Protein AF-A0A1H0LEZ8-F1 (afdb_monomer_lite)

Secondary structure (DSSP, 8-state):
-GGGS-HHHHHHHHHHHHHHHHHHHHHHH------PPPTT---PPPP-HHHHHIIIIIHHHHHHHHHHHHHHHHHHHTT----TTPPP-----TT-----TTPPPP--STT---PPP----

Radius of gyration: 32.11 Å; chains: 1; bounding box: 62×46×87 Å

Foldseek 3Di:
DLVPDDPVVSVVVVVVVVVCVVVVVCVVPPDPPDDDDDPPDDDDDDDDVVVVCCVVPVVVVVVVVVVVCVPVVVCVVVVHDPDVPDPDPPPDPPCDDDPDPPDDDDCPDPPDPPDDDDDDD

Organism: NCBI:txid1005944

pLDDT: mean 77.03, std 14.18, range [42.94, 98.69]

Structure (mmCIF, N/CA/C/O backbone):
data_AF-A0A1H0LEZ8-F1
#
_entry.id   AF-A0A1H0LEZ8-F1
#
loop_
_atom_site.group_PDB
_atom_site.id
_atom_site.type_symbol
_atom_site.label_atom_id
_atom_site.label_alt_id
_atom_site.label_comp_id
_atom_site.label_asym_id
_atom_site.label_entity_id
_atom_site.label_seq_id
_atom_site.pdbx_PDB_ins_code
_atom_site.Cartn_x
_atom_site.Cartn_y
_atom_site.Cartn_z
_atom_site.occupancy
_atom_site.B_iso_or_equiv
_atom_site.auth_seq_id
_atom_site.auth_comp_id
_atom_site.auth_asym_id
_atom_site.auth_atom_id
_atom_site.pdbx_PDB_model_num
ATOM 1 N N . MET A 1 1 ? -6.485 28.081 -4.671 1.00 57.56 1 MET A N 1
ATOM 2 C CA . MET A 1 1 ? -7.371 26.960 -4.260 1.00 57.56 1 MET A CA 1
ATOM 3 C C . MET A 1 1 ? -6.781 26.054 -3.172 1.00 57.56 1 MET A C 1
ATOM 5 O O . MET A 1 1 ? -7.543 25.608 -2.330 1.00 57.56 1 MET A O 1
ATOM 9 N N . ILE A 1 2 ? -5.460 25.839 -3.086 1.00 57.12 2 ILE A N 1
ATOM 10 C CA . ILE A 1 2 ? -4.825 25.000 -2.033 1.00 57.12 2 ILE A CA 1
ATOM 11 C C . ILE A 1 2 ? -4.886 25.649 -0.630 1.00 57.12 2 ILE A C 1
ATOM 13 O O . ILE A 1 2 ? -4.770 24.982 0.398 1.00 57.12 2 ILE A O 1
ATOM 17 N N . SER A 1 3 ? -5.136 26.962 -0.567 1.00 59.81 3 SER A N 1
ATOM 18 C CA . SER A 1 3 ? -5.120 27.735 0.674 1.00 59.81 3 SER A CA 1
ATOM 19 C C . SER A 1 3 ? -6.240 27.394 1.672 1.00 59.81 3 SER A C 1
ATOM 21 O O . SER A 1 3 ? -6.128 27.754 2.841 1.00 59.81 3 SER A O 1
ATOM 23 N N . LYS A 1 4 ? -7.282 26.659 1.265 1.00 72.31 4 LYS A N 1
ATOM 24 C CA . LYS A 1 4 ? -8.390 26.260 2.153 1.00 72.31 4 LYS A CA 1
ATOM 25 C C . LYS A 1 4 ? -8.281 24.834 2.716 1.00 72.31 4 LYS A C 1
ATOM 27 O O . LYS A 1 4 ? -9.182 24.400 3.421 1.00 72.31 4 LYS A O 1
ATOM 32 N N 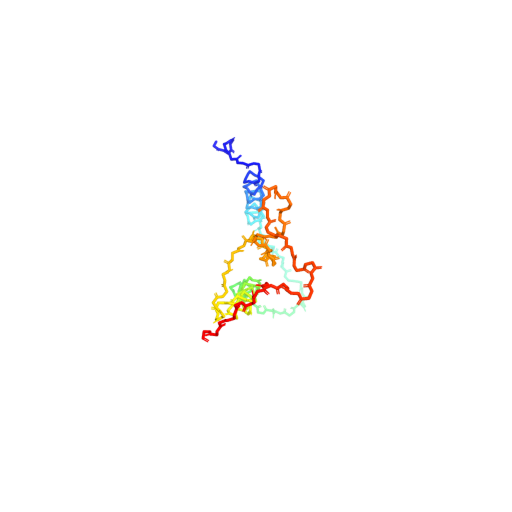. LEU A 1 5 ? -7.201 24.105 2.420 1.00 66.31 5 LEU A N 1
ATOM 33 C CA . LEU A 1 5 ? -7.011 22.723 2.879 1.00 66.31 5 LEU A CA 1
ATOM 34 C C . LEU A 1 5 ? -6.354 22.644 4.269 1.00 66.31 5 LEU A C 1
ATOM 36 O O . LEU A 1 5 ? -5.481 23.471 4.566 1.00 66.31 5 LEU A O 1
ATOM 40 N N . PRO A 1 6 ? -6.702 21.628 5.087 1.00 76.75 6 PRO A N 1
ATOM 41 C CA . PRO A 1 6 ? -6.035 21.372 6.357 1.00 76.75 6 PRO A CA 1
ATOM 42 C C . PRO A 1 6 ? -4.541 21.062 6.140 1.00 76.75 6 PRO A C 1
ATOM 44 O O . PRO A 1 6 ? -4.157 20.542 5.087 1.00 76.75 6 PRO A O 1
ATOM 47 N N . PRO A 1 7 ? -3.669 21.364 7.118 1.00 72.38 7 PRO A N 1
ATOM 48 C CA . PRO A 1 7 ? -2.215 21.313 6.948 1.00 72.38 7 PRO A CA 1
ATOM 49 C C . PRO A 1 7 ? -1.682 19.930 6.537 1.00 72.38 7 PRO A C 1
ATOM 51 O O . PRO A 1 7 ? -0.740 19.861 5.750 1.00 72.38 7 PRO A O 1
ATOM 54 N N . ALA A 1 8 ? -2.312 18.839 6.985 1.00 71.25 8 ALA A N 1
ATOM 55 C CA . ALA A 1 8 ? -1.979 17.481 6.546 1.00 71.25 8 ALA A CA 1
ATOM 56 C C . ALA A 1 8 ? -2.299 17.256 5.056 1.00 71.25 8 ALA A C 1
ATOM 58 O O . ALA A 1 8 ? -1.439 16.801 4.308 1.00 71.25 8 ALA A O 1
ATOM 59 N N . ALA A 1 9 ? -3.481 17.679 4.594 1.00 75.12 9 ALA A N 1
ATOM 60 C CA . ALA A 1 9 ? -3.875 17.571 3.189 1.00 75.12 9 ALA A CA 1
ATOM 61 C C . ALA A 1 9 ? -3.003 18.444 2.274 1.00 75.12 9 ALA A C 1
ATOM 63 O O . ALA A 1 9 ? -2.660 18.027 1.172 1.00 75.12 9 ALA A O 1
ATOM 64 N N . ARG A 1 10 ? -2.570 19.626 2.735 1.00 77.25 10 ARG A N 1
ATOM 65 C CA . ARG A 1 10 ? -1.592 20.437 1.991 1.00 77.25 10 ARG A CA 1
ATOM 66 C C . ARG A 1 10 ? -0.248 19.731 1.846 1.00 77.25 10 ARG A C 1
ATOM 68 O O . ARG A 1 10 ? 0.312 19.758 0.758 1.00 77.25 10 ARG A O 1
ATOM 75 N N . ARG A 1 11 ? 0.266 19.108 2.912 1.00 76.81 11 ARG A N 1
ATOM 76 C CA . ARG A 1 11 ? 1.536 18.364 2.863 1.00 76.81 11 ARG A CA 1
ATOM 77 C C . ARG A 1 11 ? 1.445 17.190 1.894 1.00 76.81 11 ARG A C 1
ATOM 79 O O . ARG A 1 11 ? 2.324 17.049 1.055 1.00 76.81 11 ARG A O 1
ATOM 86 N N . SER A 1 12 ? 0.356 16.424 1.937 1.00 73.69 12 SER A N 1
ATOM 87 C CA . SER A 1 12 ? 0.116 15.324 0.999 1.00 73.69 12 SER A CA 1
ATOM 88 C C . SER A 1 12 ? 0.024 15.807 -0.450 1.00 73.69 12 SER A C 1
ATOM 90 O O . SER A 1 12 ? 0.663 15.227 -1.318 1.00 73.69 12 SER A O 1
ATOM 92 N N . VAL A 1 13 ? -0.698 16.902 -0.715 1.00 81.56 13 VAL A N 1
ATOM 93 C CA . VAL A 1 13 ? -0.805 17.485 -2.064 1.00 81.56 13 VAL A CA 1
ATOM 94 C C . VAL A 1 13 ? 0.549 17.989 -2.564 1.00 81.56 13 VAL A C 1
ATOM 96 O O . VAL A 1 13 ? 0.899 17.738 -3.710 1.00 81.56 13 VAL A O 1
ATOM 99 N N . VAL A 1 14 ? 1.336 18.659 -1.719 1.00 80.56 14 VAL A N 1
ATOM 100 C CA . VAL A 1 14 ? 2.674 19.141 -2.096 1.00 80.56 14 VAL A CA 1
ATOM 101 C C . VAL A 1 14 ? 3.611 17.975 -2.399 1.00 80.56 14 VAL A C 1
ATOM 103 O O . VAL A 1 14 ? 4.283 18.010 -3.423 1.00 80.56 14 VAL A O 1
ATOM 106 N N . VAL A 1 15 ? 3.630 16.927 -1.571 1.00 82.38 15 VAL A N 1
ATOM 107 C CA . VAL A 1 15 ? 4.454 15.731 -1.819 1.00 82.38 15 VAL A CA 1
ATOM 108 C C . VAL A 1 15 ? 4.052 15.056 -3.128 1.00 82.38 15 VAL A C 1
ATOM 110 O O . VAL A 1 15 ? 4.914 14.711 -3.929 1.00 82.38 15 VAL A O 1
ATOM 113 N N . LEU A 1 16 ? 2.750 14.925 -3.379 1.00 83.94 16 LEU A N 1
ATOM 114 C CA . LEU A 1 16 ? 2.229 14.239 -4.558 1.00 83.94 16 LEU A CA 1
ATOM 115 C C . LEU A 1 16 ? 2.506 15.029 -5.844 1.00 83.94 16 LEU A C 1
ATOM 117 O O . LEU A 1 16 ? 2.972 14.452 -6.820 1.00 83.94 16 LEU A O 1
ATOM 121 N N . VAL A 1 17 ? 2.309 16.351 -5.825 1.00 86.19 17 VAL A N 1
ATOM 122 C CA . VAL A 1 17 ? 2.637 17.239 -6.952 1.00 86.19 17 VAL A CA 1
ATOM 123 C C . VAL A 1 17 ? 4.140 17.264 -7.210 1.00 86.19 17 VAL A C 1
ATOM 125 O O . VAL A 1 17 ? 4.543 17.133 -8.357 1.00 86.19 17 VAL A O 1
ATOM 128 N N . THR A 1 18 ? 4.964 17.388 -6.166 1.00 81.38 18 THR A N 1
ATOM 129 C CA . THR A 1 18 ? 6.430 17.444 -6.312 1.00 81.38 18 THR A CA 1
ATOM 130 C C . THR A 1 18 ? 6.991 16.112 -6.807 1.00 81.38 18 THR A C 1
ATOM 132 O O . THR A 1 18 ? 7.874 16.096 -7.658 1.00 81.38 18 THR A O 1
ATOM 135 N N . GLY A 1 19 ? 6.455 14.990 -6.318 1.00 81.81 19 GLY A N 1
ATOM 136 C CA . GLY A 1 19 ? 6.800 13.663 -6.819 1.00 81.81 19 GLY A CA 1
ATOM 137 C C . GLY A 1 19 ? 6.457 13.523 -8.300 1.00 81.81 19 GLY A C 1
ATOM 138 O O . GLY A 1 19 ? 7.329 13.203 -9.099 1.00 81.81 19 GLY A O 1
ATOM 139 N N . LEU A 1 20 ? 5.223 13.854 -8.691 1.00 82.62 20 LEU A N 1
ATOM 140 C CA . LEU A 1 20 ? 4.782 13.782 -10.088 1.00 82.62 20 LEU A CA 1
ATOM 141 C C . LEU A 1 20 ? 5.567 14.705 -11.023 1.00 82.62 20 LEU A C 1
ATOM 143 O O . LEU A 1 20 ? 5.881 14.294 -12.137 1.00 82.62 20 LEU A O 1
ATOM 147 N N . THR A 1 21 ? 5.896 15.928 -10.604 1.00 81.69 21 THR A N 1
ATOM 148 C CA . THR A 1 21 ? 6.672 16.851 -11.442 1.00 81.69 21 THR A CA 1
ATOM 149 C C . THR A 1 21 ? 8.116 16.406 -11.593 1.00 81.69 21 THR A C 1
ATOM 151 O O . THR A 1 21 ? 8.633 16.469 -12.703 1.00 81.69 21 THR A O 1
ATOM 154 N N . LEU A 1 22 ? 8.759 15.918 -10.529 1.00 80.25 22 LEU A N 1
ATOM 155 C CA . LEU A 1 22 ? 10.125 15.401 -10.614 1.00 80.25 22 LEU A CA 1
ATOM 156 C C . LEU A 1 22 ? 10.188 14.151 -11.490 1.00 80.25 22 LEU A C 1
ATOM 158 O O . LEU A 1 22 ? 10.996 14.100 -12.410 1.00 80.25 22 LEU A O 1
ATOM 162 N N . THR A 1 23 ? 9.300 13.181 -11.268 1.00 80.81 23 THR A N 1
ATOM 163 C CA . THR A 1 23 ? 9.253 11.960 -12.080 1.00 80.81 23 THR A CA 1
ATOM 164 C C . THR A 1 23 ? 8.899 12.272 -13.534 1.00 80.81 23 THR A C 1
ATOM 166 O O . THR A 1 23 ? 9.566 11.784 -14.443 1.00 80.81 23 THR A O 1
ATOM 169 N N . GLY A 1 24 ? 7.906 13.135 -13.770 1.00 78.56 24 GLY A N 1
ATOM 170 C CA . GLY A 1 24 ? 7.520 13.570 -15.112 1.00 78.56 24 GLY A CA 1
ATOM 171 C C . GLY A 1 24 ? 8.644 14.306 -15.842 1.00 78.56 24 GLY A C 1
ATOM 172 O O . GLY A 1 24 ? 8.894 14.033 -17.012 1.00 78.56 24 GLY A O 1
ATOM 173 N N . LEU A 1 25 ? 9.377 15.181 -15.149 1.00 82.19 25 LEU A N 1
ATOM 174 C CA . LEU A 1 25 ? 10.526 15.881 -15.721 1.00 82.19 25 LEU A CA 1
ATOM 175 C C . LEU A 1 25 ? 11.677 14.917 -16.040 1.00 82.19 25 LEU A C 1
ATOM 177 O O . LEU A 1 25 ? 12.285 15.039 -17.099 1.00 82.19 25 LEU A O 1
ATOM 181 N N . SER A 1 26 ? 11.944 13.929 -15.181 1.00 76.88 26 SER A N 1
ATOM 182 C CA . SER A 1 26 ? 12.937 12.883 -15.456 1.00 76.88 26 SER A CA 1
ATOM 183 C C . SER A 1 26 ? 12.590 12.059 -16.696 1.00 76.88 26 SER A C 1
ATOM 185 O O . SER A 1 26 ? 13.484 11.744 -17.470 1.00 76.88 26 SER A O 1
ATOM 187 N N . LEU A 1 27 ? 11.308 11.751 -16.919 1.00 77.19 27 LEU A N 1
ATOM 188 C CA . LEU A 1 27 ? 10.838 11.056 -18.123 1.00 77.19 27 LEU A CA 1
ATOM 189 C C . LEU A 1 27 ? 10.984 11.907 -19.391 1.00 77.19 27 LEU A C 1
ATOM 191 O O . LEU A 1 27 ? 11.363 11.381 -20.430 1.00 77.19 27 LEU A O 1
ATOM 195 N N . VAL A 1 28 ? 10.719 13.215 -19.312 1.00 77.75 28 VAL A N 1
ATOM 196 C CA . VAL A 1 28 ? 10.882 14.141 -20.451 1.00 77.75 28 VAL A CA 1
ATOM 197 C C . VAL A 1 28 ? 12.357 14.347 -20.808 1.00 77.75 28 VAL A C 1
ATOM 199 O O . VAL A 1 28 ? 12.691 14.487 -21.981 1.00 77.75 28 VAL A O 1
ATOM 202 N N . LEU A 1 29 ? 13.242 14.363 -19.809 1.00 77.75 29 LEU A N 1
ATOM 203 C CA . LEU A 1 29 ? 14.686 14.537 -19.995 1.00 77.75 29 LEU A CA 1
ATOM 204 C C . LEU A 1 29 ? 15.430 13.225 -20.277 1.00 77.75 29 LEU A C 1
ATOM 206 O O . LEU A 1 29 ? 16.619 13.262 -20.593 1.00 77.75 29 LEU A O 1
ATOM 210 N N . ALA A 1 30 ? 14.761 12.076 -20.175 1.00 73.88 30 ALA A N 1
ATOM 211 C CA . ALA A 1 30 ? 15.333 10.785 -20.521 1.00 73.88 30 ALA A CA 1
ATOM 212 C C . ALA A 1 30 ? 15.435 10.653 -22.047 1.00 73.88 30 ALA A C 1
ATOM 214 O O . ALA A 1 30 ? 14.580 10.060 -22.704 1.00 73.88 30 ALA A O 1
ATOM 215 N N . THR A 1 31 ? 16.492 11.214 -22.633 1.00 68.56 31 THR A N 1
ATOM 216 C CA . THR A 1 31 ? 16.870 10.884 -24.009 1.00 68.56 31 THR A CA 1
ATOM 217 C C . THR A 1 31 ? 17.410 9.455 -24.051 1.00 68.56 31 THR A C 1
ATOM 219 O O . THR A 1 31 ? 18.105 9.051 -23.112 1.00 68.56 31 THR A O 1
ATOM 222 N N . PRO A 1 32 ? 17.141 8.679 -25.115 1.00 71.38 32 PRO A N 1
ATOM 223 C CA . PRO A 1 32 ? 17.724 7.352 -25.250 1.00 71.38 32 PRO A CA 1
ATOM 224 C C . PRO A 1 32 ? 19.252 7.462 -25.199 1.00 71.38 32 PRO A C 1
ATOM 226 O O . PRO A 1 32 ? 19.852 8.265 -25.914 1.00 71.38 32 PRO A O 1
ATOM 229 N N . ALA A 1 33 ? 19.879 6.680 -24.321 1.00 67.62 33 ALA A N 1
ATOM 230 C CA . ALA A 1 33 ? 21.326 6.541 -24.292 1.00 67.62 33 ALA A CA 1
ATOM 231 C C . ALA A 1 33 ? 21.732 5.681 -25.492 1.00 67.62 33 ALA A C 1
ATOM 233 O O . ALA A 1 33 ? 21.677 4.456 -25.437 1.00 67.62 33 ALA A O 1
ATOM 234 N N . VAL A 1 34 ? 22.070 6.335 -26.602 1.00 63.22 34 VAL A N 1
ATOM 235 C CA . VAL A 1 34 ? 22.560 5.663 -27.806 1.00 63.22 34 VAL A CA 1
ATOM 236 C C . VAL A 1 34 ? 24.080 5.604 -27.700 1.00 63.22 34 VAL A C 1
ATOM 238 O O . VAL A 1 34 ? 24.774 6.560 -28.037 1.00 63.22 34 VAL A O 1
ATOM 241 N N . ALA A 1 35 ? 24.590 4.516 -27.131 1.00 72.19 35 ALA A N 1
ATOM 242 C CA . ALA A 1 35 ? 26.009 4.192 -27.156 1.00 72.19 35 ALA A CA 1
ATOM 243 C C . ALA A 1 35 ? 26.193 2.989 -28.079 1.00 72.19 35 ALA A C 1
ATOM 245 O O . ALA A 1 35 ? 25.547 1.960 -27.882 1.00 72.19 35 ALA A O 1
ATOM 246 N N . GLU A 1 36 ? 27.050 3.137 -29.086 1.00 72.00 36 GLU A N 1
ATOM 247 C CA . GLU A 1 36 ? 27.389 2.026 -29.969 1.00 72.00 36 GLU A CA 1
ATOM 248 C C . GLU A 1 36 ? 28.091 0.921 -29.163 1.00 72.00 36 GLU A C 1
ATOM 250 O O . GLU A 1 36 ? 28.978 1.226 -28.352 1.00 72.00 36 GLU A O 1
ATOM 255 N N . PRO A 1 37 ? 27.714 -0.355 -29.352 1.00 74.12 37 PRO A N 1
ATOM 256 C CA . PRO A 1 37 ? 28.419 -1.464 -28.727 1.00 74.12 37 PRO A CA 1
ATOM 257 C C . PRO A 1 37 ? 29.894 -1.468 -29.148 1.00 74.12 37 PRO A C 1
ATOM 259 O O . PRO A 1 37 ? 30.214 -1.292 -30.323 1.00 74.12 37 PRO A O 1
ATOM 262 N N . SER A 1 38 ? 30.814 -1.694 -28.207 1.00 77.38 38 SER A N 1
ATOM 263 C CA . SER A 1 38 ? 32.231 -1.868 -28.552 1.00 77.38 38 SER A CA 1
ATOM 264 C C . SER A 1 38 ? 32.467 -3.192 -29.285 1.00 77.38 38 SER A C 1
ATOM 266 O O . SER A 1 38 ? 31.807 -4.191 -28.984 1.00 77.38 38 SER A O 1
ATOM 268 N N . GLU A 1 39 ? 33.457 -3.224 -30.183 1.00 82.81 39 GLU A N 1
ATOM 269 C CA . GLU A 1 39 ? 33.863 -4.445 -30.890 1.00 82.81 39 GLU A CA 1
ATOM 270 C C . GLU A 1 39 ? 34.140 -5.597 -29.904 1.00 82.81 39 GLU A C 1
ATOM 272 O O . GLU A 1 39 ? 34.919 -5.458 -28.960 1.00 82.81 39 GLU A O 1
ATOM 277 N N . GLY A 1 40 ? 33.478 -6.740 -30.117 1.00 81.06 40 GLY A N 1
ATOM 278 C CA . GLY A 1 40 ? 33.650 -7.961 -29.319 1.00 81.06 40 GLY A CA 1
ATOM 279 C C . GLY A 1 40 ? 32.560 -8.244 -28.280 1.00 81.06 40 GLY A C 1
ATOM 280 O O . GLY A 1 40 ? 32.605 -9.296 -27.642 1.00 81.06 40 GLY A O 1
ATOM 281 N N . TRP A 1 41 ? 31.568 -7.363 -28.112 1.00 83.56 41 TRP A N 1
ATOM 282 C CA . TRP A 1 41 ? 30.403 -7.673 -27.278 1.00 83.56 41 TRP A CA 1
ATOM 283 C C . TRP A 1 41 ? 29.450 -8.631 -28.004 1.00 83.56 41 TRP A C 1
ATOM 285 O O . TRP A 1 41 ? 29.207 -8.455 -29.199 1.00 83.56 41 TRP A O 1
ATOM 295 N N . PRO A 1 42 ? 28.905 -9.645 -27.309 1.00 81.12 42 PRO A N 1
ATOM 296 C CA . PRO A 1 42 ? 27.886 -10.502 -27.889 1.00 81.12 42 PRO A CA 1
ATOM 297 C C . PRO A 1 42 ? 26.626 -9.686 -28.182 1.00 81.12 42 PRO A C 1
ATOM 299 O O . PRO A 1 42 ? 26.204 -8.865 -27.363 1.00 81.12 42 PRO A O 1
ATOM 302 N N . ASP A 1 43 ? 26.031 -9.934 -29.347 1.00 82.44 43 ASP A N 1
ATOM 303 C CA . ASP A 1 43 ? 24.746 -9.350 -29.713 1.00 82.44 43 ASP A CA 1
ATOM 304 C C . ASP A 1 43 ? 23.665 -9.926 -28.788 1.00 82.44 43 ASP A C 1
ATOM 306 O O . ASP A 1 43 ? 23.448 -11.141 -28.734 1.00 82.44 43 ASP A O 1
ATOM 310 N N . ASN A 1 44 ? 23.055 -9.058 -27.982 1.00 82.00 44 ASN A N 1
ATOM 311 C CA . ASN A 1 44 ? 22.037 -9.450 -27.018 1.00 82.00 44 ASN A CA 1
ATOM 312 C C . ASN A 1 44 ? 20.665 -9.174 -27.615 1.00 82.00 44 ASN A C 1
ATOM 314 O O . ASN A 1 44 ? 20.428 -8.107 -28.180 1.00 82.00 44 ASN A O 1
ATOM 318 N N . ASN A 1 45 ? 19.729 -10.100 -27.410 1.00 86.25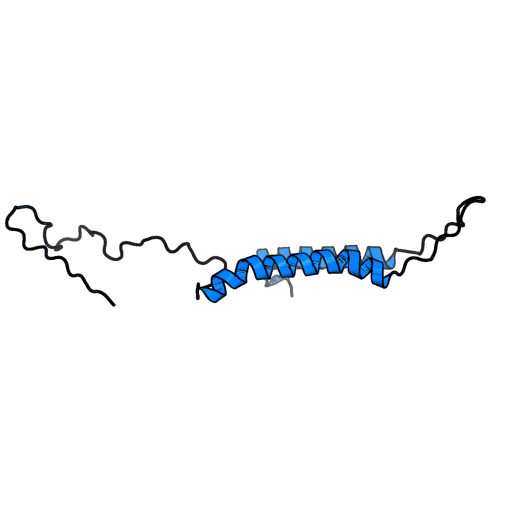 45 ASN A N 1
ATOM 319 C CA . ASN A 1 45 ? 18.351 -9.860 -27.812 1.00 86.25 45 ASN A CA 1
ATOM 320 C C . ASN A 1 45 ? 17.805 -8.590 -27.139 1.00 86.25 45 ASN A C 1
ATOM 322 O O . ASN A 1 45 ? 18.054 -8.369 -25.946 1.00 86.25 45 ASN A O 1
ATOM 326 N N . PRO A 1 46 ? 17.032 -7.776 -27.877 1.00 83.88 46 PRO A N 1
ATOM 327 C CA . PRO A 1 46 ? 16.430 -6.578 -27.322 1.00 83.88 46 PRO A CA 1
ATOM 328 C C . PRO A 1 46 ? 15.511 -6.944 -26.154 1.00 83.88 46 PRO A C 1
ATOM 330 O O . PRO A 1 46 ? 14.762 -7.922 -26.205 1.00 83.88 46 PRO A O 1
ATOM 333 N N . VAL A 1 47 ? 15.575 -6.144 -25.091 1.00 87.62 47 VAL A N 1
ATOM 334 C CA . VAL A 1 47 ? 14.719 -6.319 -23.916 1.00 87.62 47 VAL A CA 1
ATOM 335 C C . VAL A 1 47 ? 13.293 -5.913 -24.275 1.00 87.62 47 VAL A C 1
ATOM 337 O O . VAL A 1 47 ? 13.057 -4.792 -24.729 1.00 87.62 47 VAL A O 1
ATOM 340 N N . ASP A 1 48 ? 12.330 -6.800 -24.024 1.00 93.12 48 ASP A N 1
ATOM 341 C CA . ASP A 1 48 ? 10.918 -6.434 -24.073 1.00 93.12 48 ASP A CA 1
ATOM 342 C C . ASP A 1 48 ? 10.603 -5.470 -22.917 1.00 93.12 48 ASP A C 1
ATOM 344 O O . ASP A 1 48 ? 10.540 -5.846 -21.741 1.00 93.12 48 ASP A O 1
ATOM 348 N N . MET A 1 49 ? 10.411 -4.198 -23.262 1.00 90.81 49 MET A N 1
ATOM 349 C CA . MET A 1 49 ? 10.139 -3.134 -22.299 1.00 90.81 49 MET A CA 1
ATOM 350 C C . MET A 1 49 ? 8.811 -3.325 -21.564 1.00 90.81 49 MET A C 1
ATOM 352 O O . MET A 1 49 ? 8.709 -2.936 -20.399 1.00 90.81 49 MET A O 1
ATOM 356 N N . LEU A 1 50 ? 7.802 -3.940 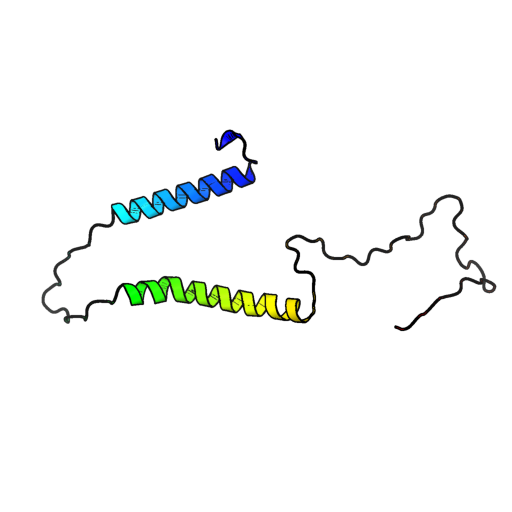-22.192 1.00 95.31 50 LEU A N 1
ATOM 357 C CA . LEU A 1 50 ? 6.543 -4.240 -21.513 1.00 95.31 50 LEU A CA 1
ATOM 358 C C . LEU A 1 50 ? 6.777 -5.295 -20.434 1.00 95.31 50 LEU A C 1
ATOM 360 O O . LEU A 1 50 ? 6.345 -5.113 -19.295 1.00 95.31 50 LEU A O 1
ATOM 364 N N . GLN A 1 51 ? 7.509 -6.360 -20.766 1.00 94.94 51 GLN A N 1
ATOM 365 C CA . GLN A 1 51 ? 7.884 -7.383 -19.794 1.00 94.94 51 GLN A CA 1
ATOM 366 C C . GLN A 1 51 ? 8.702 -6.781 -18.645 1.00 94.94 51 GLN A C 1
ATOM 368 O O . GLN A 1 51 ? 8.408 -7.056 -17.482 1.00 94.94 51 GLN A O 1
ATOM 373 N N . ALA A 1 52 ? 9.681 -5.924 -18.942 1.00 94.69 52 ALA A N 1
ATOM 374 C CA . ALA A 1 52 ? 10.489 -5.260 -17.923 1.00 94.69 52 ALA A CA 1
ATOM 375 C C . ALA A 1 52 ? 9.632 -4.408 -16.970 1.00 94.69 52 ALA A C 1
ATOM 377 O O . ALA A 1 52 ? 9.788 -4.499 -15.751 1.00 94.69 52 ALA A O 1
ATOM 378 N N . LEU A 1 53 ? 8.681 -3.631 -17.499 1.00 95.75 53 LEU A N 1
ATOM 379 C CA . LEU A 1 53 ? 7.758 -2.829 -16.690 1.00 95.75 53 LEU A CA 1
ATOM 380 C C . LEU A 1 53 ? 6.804 -3.694 -15.857 1.00 95.75 53 LEU A C 1
ATOM 382 O O . LEU A 1 53 ? 6.556 -3.382 -14.692 1.00 95.75 53 LEU A O 1
ATOM 386 N N . LEU A 1 54 ? 6.296 -4.795 -16.415 1.00 96.88 54 LEU A N 1
ATOM 387 C CA . LEU A 1 54 ? 5.444 -5.740 -15.690 1.00 96.88 54 LEU A CA 1
ATOM 388 C C . LEU A 1 54 ? 6.201 -6.445 -14.564 1.00 96.88 54 LEU A C 1
ATOM 390 O O . LEU A 1 54 ? 5.648 -6.639 -13.487 1.00 96.88 54 LEU A O 1
ATOM 394 N N . VAL A 1 55 ? 7.467 -6.796 -14.769 1.00 97.19 55 VAL A N 1
ATOM 395 C CA . VAL A 1 55 ? 8.306 -7.361 -13.707 1.00 97.19 55 VAL A CA 1
ATOM 396 C C . VAL A 1 55 ? 8.572 -6.306 -12.632 1.00 97.19 55 VAL A C 1
ATOM 398 O O . VAL A 1 55 ? 8.360 -6.570 -11.450 1.00 97.19 55 VAL A O 1
ATOM 401 N N . LEU A 1 56 ? 8.972 -5.095 -13.032 1.00 95.62 56 LEU A N 1
ATOM 402 C CA . LEU A 1 56 ? 9.348 -4.025 -12.110 1.00 95.62 56 LEU A CA 1
ATOM 403 C C . LEU A 1 56 ? 8.173 -3.517 -11.265 1.00 95.62 56 LEU A C 1
ATOM 405 O O . LEU A 1 56 ? 8.331 -3.324 -10.064 1.00 95.62 56 LEU A O 1
ATOM 409 N N . ALA A 1 57 ? 7.010 -3.279 -11.872 1.00 96.12 57 ALA A N 1
ATOM 410 C CA . ALA A 1 57 ? 5.846 -2.711 -11.189 1.00 96.12 57 ALA A CA 1
ATOM 411 C C . ALA A 1 57 ? 4.793 -3.768 -10.833 1.00 96.12 57 ALA A C 1
ATOM 413 O O . ALA A 1 57 ? 4.171 -3.700 -9.771 1.00 96.12 57 ALA A O 1
ATOM 414 N N . GLY A 1 58 ? 4.600 -4.763 -11.698 1.00 97.81 58 GLY A N 1
ATOM 415 C CA . GLY A 1 58 ? 3.591 -5.800 -11.513 1.00 97.81 58 GLY A CA 1
ATOM 416 C C . GLY A 1 58 ? 3.923 -6.754 -10.371 1.00 97.81 58 GLY A C 1
ATOM 417 O O . GLY A 1 58 ? 3.018 -7.073 -9.607 1.00 97.81 58 GLY A O 1
ATOM 418 N N . ILE A 1 59 ? 5.189 -7.151 -10.175 1.00 97.94 59 ILE A N 1
ATOM 419 C CA . ILE A 1 59 ? 5.557 -8.020 -9.040 1.00 97.94 59 ILE A CA 1
ATOM 420 C C . ILE A 1 59 ? 5.297 -7.324 -7.693 1.00 97.94 59 ILE A C 1
ATOM 422 O O . ILE A 1 59 ? 4.589 -7.911 -6.873 1.00 97.94 59 ILE A O 1
ATOM 426 N N . PRO A 1 60 ? 5.778 -6.089 -7.434 1.00 97.69 60 PRO A N 1
ATOM 427 C CA . PRO A 1 60 ? 5.462 -5.393 -6.187 1.00 97.69 60 PRO A CA 1
ATOM 428 C C . PRO A 1 60 ? 3.962 -5.175 -5.973 1.00 97.69 60 PRO A C 1
ATOM 430 O O . PRO A 1 60 ? 3.474 -5.347 -4.857 1.00 97.69 60 PRO A O 1
ATOM 433 N N . LEU A 1 61 ? 3.216 -4.831 -7.029 1.00 98.38 61 LEU A N 1
ATOM 434 C CA . LEU A 1 61 ? 1.772 -4.618 -6.932 1.00 98.38 61 LEU A CA 1
ATOM 435 C C . LEU A 1 61 ? 1.027 -5.922 -6.623 1.00 98.38 61 LEU A C 1
ATOM 437 O O . LEU A 1 61 ? 0.150 -5.949 -5.763 1.00 98.38 61 LEU A O 1
ATOM 441 N N . LEU A 1 62 ? 1.399 -7.015 -7.287 1.00 98.38 62 LEU A N 1
ATOM 442 C CA . LEU A 1 62 ? 0.833 -8.333 -7.031 1.00 98.38 62 LEU A CA 1
ATOM 443 C C . LEU A 1 62 ? 1.152 -8.791 -5.607 1.00 98.38 62 LEU A C 1
ATOM 445 O O . LEU A 1 62 ? 0.261 -9.266 -4.907 1.00 98.38 62 LEU A O 1
ATOM 449 N N . LEU A 1 63 ? 2.385 -8.580 -5.142 1.00 98.56 63 LEU A N 1
ATOM 450 C CA . LEU A 1 63 ? 2.776 -8.877 -3.768 1.00 98.56 63 LEU A CA 1
ATOM 451 C C . LEU A 1 63 ? 1.947 -8.066 -2.761 1.00 98.56 63 LEU A C 1
ATOM 453 O O . LEU A 1 63 ? 1.452 -8.625 -1.786 1.00 98.56 63 LEU A O 1
ATOM 457 N N . PHE A 1 64 ? 1.736 -6.772 -3.018 1.00 98.00 64 PHE A N 1
ATOM 458 C CA . PHE A 1 64 ? 0.872 -5.924 -2.197 1.00 98.00 64 PHE A CA 1
ATOM 459 C C . PHE A 1 64 ? -0.558 -6.471 -2.113 1.00 98.00 64 PHE A C 1
ATOM 461 O O . PHE A 1 64 ? -1.125 -6.552 -1.021 1.00 98.00 64 PHE A O 1
ATOM 468 N N . VAL A 1 65 ? -1.136 -6.890 -3.242 1.00 98.50 65 VAL A N 1
ATOM 469 C CA . VAL A 1 65 ? -2.475 -7.493 -3.276 1.00 98.50 65 VAL A CA 1
ATOM 470 C C . VAL A 1 65 ? -2.505 -8.795 -2.479 1.00 98.50 65 VAL A C 1
ATOM 472 O O . VAL A 1 65 ? -3.390 -8.967 -1.645 1.00 98.50 65 VAL A O 1
ATOM 475 N N . VAL A 1 66 ? -1.525 -9.682 -2.670 1.00 98.69 66 VAL A N 1
ATOM 476 C CA . VAL A 1 66 ? -1.431 -10.956 -1.937 1.00 98.69 66 VAL A CA 1
ATOM 477 C C . VAL A 1 66 ? -1.352 -10.720 -0.431 1.00 98.69 66 VAL A C 1
ATOM 479 O O . VAL A 1 66 ? -2.097 -11.342 0.322 1.00 98.69 66 VAL A O 1
ATOM 482 N N . ILE A 1 67 ? -0.504 -9.790 0.013 1.00 98.12 67 ILE A N 1
ATOM 483 C CA . ILE A 1 67 ? -0.378 -9.437 1.432 1.00 98.12 67 ILE A CA 1
ATOM 484 C C . ILE A 1 67 ? -1.698 -8.864 1.957 1.00 98.12 67 ILE A C 1
ATOM 486 O O . ILE A 1 67 ? -2.170 -9.276 3.013 1.00 98.12 67 ILE A O 1
ATOM 490 N N . THR A 1 68 ? -2.329 -7.957 1.210 1.00 96.75 68 THR A N 1
ATOM 491 C CA . THR A 1 68 ? -3.613 -7.351 1.591 1.00 96.75 68 THR A CA 1
ATOM 492 C C . THR A 1 68 ? -4.681 -8.425 1.779 1.00 96.75 68 THR A C 1
ATOM 494 O O . THR A 1 68 ? -5.363 -8.457 2.801 1.00 96.75 68 THR A O 1
ATOM 497 N N . VAL A 1 69 ? -4.794 -9.355 0.832 1.00 97.75 69 VAL A N 1
ATOM 498 C CA . VAL A 1 69 ? -5.723 -10.485 0.917 1.00 97.75 69 VAL A CA 1
ATOM 499 C C . VAL A 1 69 ? -5.403 -11.349 2.137 1.00 97.75 69 VAL A C 1
ATOM 501 O O . VAL A 1 69 ? -6.295 -11.613 2.939 1.00 97.75 69 VAL A O 1
ATOM 504 N N . ALA A 1 70 ? -4.140 -11.734 2.328 1.00 97.56 70 ALA A N 1
ATOM 505 C CA . ALA A 1 70 ? -3.720 -12.571 3.450 1.00 97.56 70 ALA A CA 1
ATOM 506 C C . ALA A 1 70 ? -4.024 -11.941 4.822 1.00 97.56 70 ALA A C 1
ATOM 508 O O . ALA A 1 70 ? -4.330 -12.660 5.771 1.00 97.56 70 ALA A O 1
ATOM 509 N N . VAL A 1 71 ? -3.972 -10.611 4.925 1.00 94.81 71 VAL A N 1
ATOM 510 C CA . VAL A 1 71 ? -4.231 -9.873 6.168 1.00 94.81 71 VAL A CA 1
ATOM 511 C C . VAL A 1 71 ? -5.725 -9.639 6.399 1.00 94.81 71 VAL A C 1
ATOM 513 O O . VAL A 1 71 ? -6.225 -9.892 7.493 1.00 94.81 71 VAL A O 1
ATOM 516 N N . TYR A 1 72 ? -6.453 -9.154 5.392 1.00 92.56 72 TYR A N 1
ATOM 517 C CA . TYR A 1 72 ? -7.831 -8.694 5.582 1.00 92.56 72 TYR A CA 1
ATOM 518 C C . TYR A 1 72 ? -8.873 -9.801 5.427 1.00 92.56 72 TYR A C 1
ATOM 520 O O . TYR A 1 72 ? -9.906 -9.750 6.097 1.00 92.56 72 TYR A O 1
ATOM 528 N N . VAL A 1 73 ? -8.630 -10.814 4.588 1.00 95.75 73 VAL A N 1
ATOM 529 C CA . VAL A 1 73 ? -9.615 -11.884 4.357 1.00 95.75 73 VAL A CA 1
ATOM 530 C C . VAL A 1 73 ? -9.952 -12.662 5.632 1.00 95.75 73 VAL A C 1
ATOM 532 O O . VAL A 1 73 ? -11.143 -12.835 5.887 1.00 95.75 73 VAL A O 1
ATOM 535 N N . PRO A 1 74 ? -8.998 -13.089 6.483 1.00 93.56 74 PRO A N 1
ATOM 536 C CA . PRO A 1 74 ? -9.341 -13.805 7.712 1.00 93.56 74 PRO A CA 1
ATOM 537 C C . PRO A 1 74 ? -10.255 -13.001 8.647 1.00 93.56 74 PRO A C 1
ATOM 539 O O . PRO A 1 74 ? -11.207 -13.549 9.198 1.00 93.56 74 PRO A O 1
ATOM 542 N N . ALA A 1 75 ? -9.998 -11.701 8.796 1.00 89.50 75 ALA A N 1
ATOM 543 C CA . ALA A 1 75 ? -10.802 -10.817 9.636 1.00 89.50 75 ALA A CA 1
ATOM 544 C C . ALA A 1 75 ? -12.209 -10.582 9.046 1.00 89.50 75 ALA A C 1
ATOM 546 O O . ALA A 1 75 ? -13.200 -10.610 9.777 1.00 89.50 75 ALA A O 1
ATOM 547 N N . LEU A 1 76 ? -12.317 -10.462 7.717 1.00 91.06 76 LEU A N 1
ATOM 548 C CA . LEU A 1 76 ? -13.602 -10.412 7.007 1.00 91.06 76 LEU A CA 1
ATOM 549 C C . LEU A 1 76 ? -14.415 -11.701 7.198 1.00 91.06 76 LEU A C 1
ATOM 551 O O . LEU A 1 76 ? -15.611 -11.630 7.469 1.00 91.06 76 LEU A O 1
ATOM 555 N N . VAL A 1 77 ? -13.774 -12.872 7.116 1.00 95.00 77 VAL A N 1
ATOM 556 C CA . VAL A 1 77 ? -14.422 -14.179 7.344 1.00 95.00 77 VAL A CA 1
ATOM 557 C C . VAL A 1 77 ? -14.937 -14.314 8.782 1.00 95.00 77 VAL A C 1
ATOM 559 O O . VAL A 1 77 ? -15.976 -14.930 9.002 1.00 95.00 77 VAL A O 1
ATOM 562 N N . ARG A 1 78 ? -14.254 -13.711 9.762 1.00 91.06 78 ARG A N 1
ATOM 563 C CA . ARG A 1 78 ? -14.685 -13.678 11.173 1.00 91.06 78 ARG A CA 1
ATOM 564 C C . ARG A 1 78 ? -15.775 -12.642 11.467 1.00 91.06 78 ARG A C 1
ATOM 566 O O . ARG A 1 78 ? -16.298 -12.628 12.577 1.00 91.06 78 ARG A O 1
ATOM 573 N N . GLY A 1 79 ? -16.116 -11.779 10.509 1.00 86.44 79 GLY A N 1
ATOM 574 C CA . GLY A 1 79 ? -17.073 -10.689 10.712 1.00 86.44 79 GLY A CA 1
ATOM 575 C C . GLY A 1 79 ? -16.539 -9.550 11.586 1.00 86.44 79 GLY A C 1
ATOM 576 O O . GLY A 1 79 ? -17.323 -8.788 12.151 1.00 86.44 79 GLY A O 1
ATOM 577 N N . GLU A 1 80 ? -15.217 -9.421 11.722 1.00 84.12 80 GLU A N 1
ATOM 578 C CA . GLU A 1 80 ? -14.601 -8.345 12.496 1.00 84.12 80 GLU A CA 1
ATOM 579 C C . GLU A 1 80 ? -14.803 -6.992 11.792 1.00 84.12 80 GLU A C 1
ATOM 581 O O . GLU A 1 80 ? -14.680 -6.861 10.570 1.00 84.12 80 GLU A O 1
ATOM 586 N N . ARG A 1 81 ? -15.098 -5.940 12.566 1.00 77.94 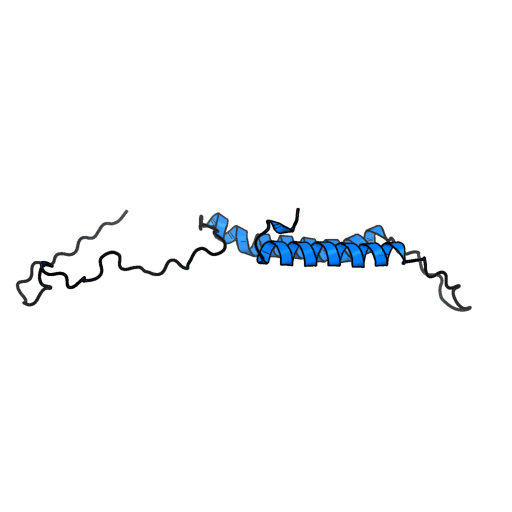81 ARG A N 1
ATOM 587 C CA . ARG A 1 81 ? -15.231 -4.587 12.017 1.00 77.94 81 ARG A CA 1
ATOM 588 C C . ARG A 1 81 ? -13.846 -4.022 11.694 1.00 77.94 81 ARG A C 1
ATOM 590 O O . ARG A 1 81 ? -13.156 -3.520 12.576 1.00 77.94 81 ARG A O 1
ATOM 597 N N . ILE A 1 82 ? -13.473 -4.033 10.415 1.00 74.19 82 ILE A N 1
ATOM 598 C CA . ILE A 1 82 ? -12.257 -3.384 9.907 1.00 74.19 82 ILE A CA 1
ATOM 599 C C . ILE A 1 82 ? -12.459 -1.858 9.907 1.00 74.19 82 ILE A C 1
ATOM 601 O O . ILE A 1 82 ? -12.951 -1.281 8.939 1.00 74.19 82 ILE A O 1
ATOM 605 N N . ALA A 1 83 ? -12.121 -1.186 11.007 1.00 73.81 83 ALA A N 1
ATOM 606 C CA . ALA A 1 83 ? -12.159 0.272 11.104 1.00 73.81 83 ALA A CA 1
ATOM 607 C C . ALA A 1 83 ? -10.737 0.819 11.336 1.00 73.81 83 ALA A C 1
ATOM 609 O O . ALA A 1 83 ? -10.198 0.669 12.434 1.00 73.81 83 ALA A O 1
ATOM 610 N N . PRO A 1 84 ? -10.107 1.453 10.328 1.00 64.44 84 PRO A N 1
ATOM 611 C CA . PRO A 1 84 ? -8.797 2.076 10.489 1.00 64.44 84 PRO A CA 1
ATOM 612 C C . PRO A 1 84 ? -8.856 3.161 11.571 1.00 64.44 84 PRO A C 1
ATOM 614 O O . PRO A 1 84 ? -9.634 4.106 11.460 1.00 64.44 84 PRO A O 1
ATOM 617 N N . GLY A 1 85 ? -8.054 3.017 12.628 1.00 65.81 85 GLY A N 1
ATOM 618 C CA . GLY A 1 85 ? -8.019 3.973 13.739 1.00 65.81 85 GLY A CA 1
ATOM 619 C C . GLY A 1 85 ? -9.178 3.859 14.732 1.00 65.81 85 GLY A C 1
ATOM 620 O O . GLY A 1 85 ? -9.328 4.747 15.570 1.00 65.81 85 GLY A O 1
ATOM 621 N N . ALA A 1 86 ? -9.987 2.792 14.676 1.00 64.19 86 ALA A N 1
ATOM 622 C CA . ALA A 1 86 ? -10.866 2.491 15.798 1.00 64.19 86 ALA A CA 1
ATOM 623 C C . ALA A 1 86 ? -10.001 2.220 17.041 1.00 64.19 86 ALA A C 1
ATOM 625 O O . ALA A 1 86 ? -9.047 1.441 16.947 1.00 64.19 86 ALA A O 1
ATOM 626 N N . PRO A 1 87 ? -10.292 2.870 18.183 1.00 64.12 87 PRO A N 1
ATOM 627 C CA . PRO A 1 87 ? -9.601 2.557 19.421 1.00 64.12 87 PRO A CA 1
ATOM 628 C C . PRO A 1 87 ? -9.772 1.066 19.706 1.00 64.12 87 PRO A C 1
ATOM 630 O O . PRO A 1 87 ? -10.844 0.507 19.447 1.00 64.12 87 PRO A O 1
ATOM 633 N N . ALA A 1 88 ? -8.710 0.426 20.206 1.00 66.38 88 ALA A N 1
ATOM 634 C CA . ALA A 1 88 ? -8.823 -0.925 20.732 1.00 66.38 88 ALA A CA 1
ATOM 635 C C . ALA A 1 88 ? -10.023 -0.944 21.685 1.00 66.38 88 ALA A C 1
ATOM 637 O O . ALA A 1 88 ? -10.184 -0.029 22.497 1.00 66.38 88 ALA A O 1
ATOM 638 N N . VAL A 1 89 ? -10.919 -1.918 21.517 1.00 65.50 89 VAL A N 1
ATOM 639 C CA . VAL A 1 89 ? -12.052 -2.070 22.429 1.00 65.50 89 VAL A CA 1
ATOM 640 C C . VAL A 1 89 ? -11.464 -2.553 23.747 1.00 65.50 89 VAL A C 1
ATOM 642 O O . VAL A 1 89 ? -11.305 -3.750 23.966 1.00 65.50 89 VAL A O 1
ATOM 645 N N . ASP A 1 90 ? -11.064 -1.608 24.593 1.00 68.12 90 ASP A N 1
ATOM 646 C CA . ASP A 1 90 ? -10.699 -1.903 25.966 1.00 68.12 90 ASP A CA 1
ATOM 647 C C . ASP A 1 90 ? -11.918 -2.514 26.657 1.00 68.12 90 ASP A C 1
ATOM 649 O O . ASP A 1 90 ? -13.060 -2.114 26.400 1.00 68.12 90 ASP A O 1
ATOM 653 N N . ASN A 1 91 ? -11.679 -3.479 27.546 1.00 65.25 91 ASN A N 1
ATOM 654 C CA . ASN A 1 91 ? -12.704 -3.990 28.449 1.00 65.25 91 ASN A CA 1
ATOM 655 C C . ASN A 1 91 ? -13.142 -2.850 29.374 1.00 65.25 91 ASN A C 1
ATOM 657 O O . ASN A 1 91 ? -12.605 -2.652 30.462 1.00 65.25 91 ASN A O 1
ATOM 661 N N . GLN A 1 92 ? -14.097 -2.052 28.909 1.00 67.75 92 GLN A N 1
ATOM 662 C CA . GLN A 1 92 ? -14.658 -0.963 29.679 1.00 67.75 92 GLN A CA 1
ATOM 663 C C . GLN A 1 92 ? -15.652 -1.554 30.668 1.00 67.75 92 GLN A C 1
ATOM 665 O O . GLN A 1 92 ? -16.683 -2.107 30.282 1.00 67.75 92 GLN A O 1
ATOM 670 N N . TRP A 1 93 ? -15.363 -1.398 31.958 1.00 68.12 93 TRP A N 1
ATOM 671 C CA . TRP A 1 93 ? -16.376 -1.570 32.988 1.00 68.12 93 TRP A CA 1
ATOM 672 C C . TRP A 1 93 ? -17.339 -0.380 32.909 1.00 68.12 93 TRP A C 1
ATOM 674 O O . TRP A 1 93 ? -17.186 0.643 33.581 1.00 68.12 93 TRP A O 1
ATOM 684 N N . LEU A 1 94 ? -18.345 -0.505 32.048 1.00 67.25 94 LEU A N 1
ATOM 685 C CA . LEU A 1 94 ? -19.436 0.454 31.939 1.00 67.25 94 LEU A CA 1
ATOM 686 C C . LEU A 1 94 ? -20.292 0.348 33.211 1.00 67.25 94 LEU A C 1
ATOM 688 O O . LEU A 1 94 ? -21.037 -0.609 33.383 1.00 67.25 94 LEU A O 1
ATOM 692 N N . GLY A 1 95 ? -20.130 1.307 34.131 1.00 69.19 95 GLY A N 1
ATOM 693 C CA . GLY A 1 95 ? -20.778 1.286 35.453 1.00 69.19 95 GLY A CA 1
ATOM 694 C C . GLY A 1 95 ? -19.899 0.767 36.599 1.00 69.19 95 GLY A C 1
ATOM 695 O O . GLY A 1 95 ? -20.418 0.164 37.530 1.00 69.19 95 GLY A O 1
ATOM 696 N N . GLY A 1 96 ? -18.571 0.951 36.527 1.00 66.62 96 GLY A N 1
ATOM 697 C CA . GLY A 1 96 ? -17.651 0.628 37.633 1.00 66.62 96 GLY A CA 1
ATOM 698 C C . GLY A 1 96 ? -18.030 1.403 38.888 1.00 66.62 96 GLY A C 1
ATOM 699 O O . GLY A 1 96 ? -18.550 2.507 38.708 1.00 66.62 96 GLY A O 1
ATOM 700 N N . PRO A 1 97 ? -17.777 0.874 40.106 1.00 60.16 97 PRO A N 1
ATOM 701 C CA . PRO A 1 97 ? -18.295 1.437 41.351 1.00 60.16 97 PRO A CA 1
ATOM 702 C C . PRO A 1 97 ? -18.009 2.933 41.401 1.00 60.16 97 PRO A C 1
ATOM 704 O O . PRO A 1 97 ? -16.866 3.362 41.605 1.00 60.16 97 PRO A O 1
ATOM 707 N N . ARG A 1 98 ? -19.026 3.749 41.130 1.00 59.78 98 ARG A N 1
ATOM 708 C CA . ARG A 1 98 ? -18.878 5.188 41.253 1.00 59.78 98 ARG A CA 1
ATOM 709 C C . ARG A 1 98 ? -19.356 5.470 42.649 1.00 59.78 98 ARG A C 1
ATOM 711 O O . ARG A 1 98 ? -20.559 5.501 42.868 1.00 59.78 98 ARG A O 1
ATOM 718 N N . LYS A 1 99 ? -18.415 5.772 43.551 1.00 53.84 99 LYS A N 1
ATOM 719 C CA . LYS A 1 99 ? -18.709 6.406 44.843 1.00 53.84 99 LYS A CA 1
ATOM 720 C C . LYS A 1 99 ? -19.410 7.751 44.611 1.00 53.84 99 LYS A C 1
ATOM 722 O O . LYS A 1 99 ? -18.813 8.816 44.715 1.00 53.84 99 LYS A O 1
ATOM 727 N N . SER A 1 100 ? -20.677 7.695 44.244 1.00 57.69 100 SER A N 1
ATOM 728 C CA . SER A 1 100 ? -21.644 8.770 44.269 1.00 57.69 100 SER A CA 1
ATOM 729 C C . SER A 1 100 ? -22.603 8.435 45.400 1.00 57.69 100 SER A C 1
ATOM 731 O O . SER A 1 100 ? -22.911 7.267 45.647 1.00 57.69 100 SER A O 1
ATOM 733 N N . ALA A 1 101 ? -22.976 9.457 46.160 1.00 48.12 101 ALA A N 1
ATOM 734 C CA . ALA A 1 101 ? -23.774 9.300 47.363 1.00 48.12 101 ALA A CA 1
ATOM 735 C C . ALA A 1 101 ? -25.118 8.630 47.019 1.00 48.12 101 ALA A C 1
ATOM 737 O O . ALA A 1 101 ? -25.978 9.263 46.412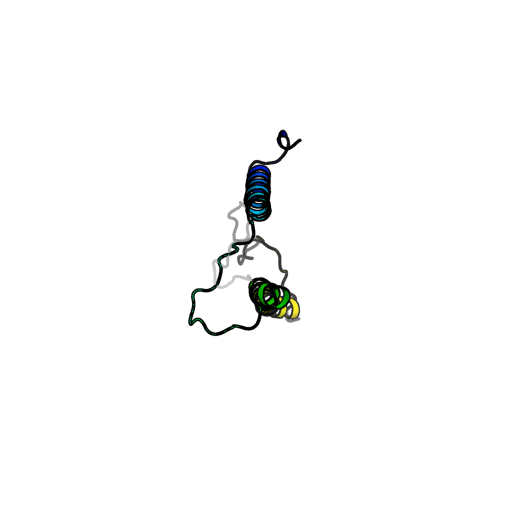 1.00 48.12 101 ALA A O 1
ATOM 738 N N . GLY A 1 102 ? -25.265 7.349 47.382 1.00 56.59 102 GLY A N 1
ATOM 739 C CA . GLY A 1 102 ? -26.485 6.561 47.171 1.00 56.59 102 GLY A CA 1
ATOM 740 C C . GLY A 1 102 ? -26.296 5.159 46.577 1.00 56.59 102 GLY A C 1
ATOM 741 O O . GLY A 1 102 ? -27.284 4.443 46.446 1.00 56.59 102 GLY A O 1
ATOM 742 N N . GLU A 1 103 ? -25.076 4.745 46.220 1.00 53.22 103 GLU A N 1
ATOM 743 C CA . GLU A 1 103 ? -24.816 3.381 45.728 1.00 53.22 103 GLU A CA 1
ATOM 744 C C . GLU A 1 103 ? -24.965 2.354 46.873 1.00 53.22 103 GLU A C 1
ATOM 746 O O . GLU A 1 103 ? -24.423 2.551 47.964 1.00 53.22 103 GLU A O 1
ATOM 751 N N . LEU A 1 104 ? -25.747 1.288 46.648 1.00 58.69 104 LEU A N 1
ATOM 752 C CA . LEU A 1 104 ? -25.976 0.215 47.624 1.00 58.69 104 LEU A CA 1
ATOM 753 C C . LEU A 1 104 ? -24.637 -0.414 48.031 1.00 58.69 104 LEU A C 1
ATOM 755 O O . LEU A 1 104 ? -23.803 -0.709 47.173 1.00 58.69 104 LEU A O 1
ATOM 759 N N . ALA A 1 105 ? -24.443 -0.597 49.340 1.00 56.12 105 ALA A N 1
ATOM 760 C CA . ALA A 1 105 ? -23.222 -1.160 49.900 1.00 56.12 105 ALA A CA 1
ATOM 761 C C . ALA A 1 105 ? -22.908 -2.524 49.271 1.00 56.12 105 ALA A C 1
ATOM 763 O O . ALA A 1 105 ? -23.802 -3.342 49.036 1.00 56.12 105 ALA A O 1
ATOM 764 N N . ALA A 1 106 ? -21.622 -2.761 49.015 1.00 60.44 106 ALA A N 1
ATOM 765 C CA . ALA A 1 106 ? -21.144 -4.095 48.701 1.00 60.44 106 ALA A CA 1
ATOM 766 C C . ALA A 1 106 ? -21.487 -5.051 49.867 1.00 60.44 106 ALA A C 1
ATOM 768 O O . ALA A 1 106 ? -21.772 -4.595 50.974 1.00 60.44 106 ALA A O 1
ATOM 769 N N . PRO A 1 107 ? -21.486 -6.373 49.644 1.00 56.38 107 PRO A N 1
ATOM 770 C CA . PRO A 1 107 ? -21.588 -7.375 50.698 1.00 56.38 107 PRO A CA 1
ATOM 771 C C . PRO A 1 107 ? -20.601 -7.181 51.851 1.00 56.38 107 PRO A C 1
ATOM 773 O O . PRO A 1 107 ? -19.534 -7.781 51.871 1.00 56.38 107 PRO A O 1
ATOM 776 N N . ASP A 1 108 ? -20.969 -6.380 52.842 1.00 60.81 108 ASP A N 1
ATOM 777 C CA . ASP A 1 108 ? -20.098 -6.116 53.987 1.00 60.81 108 ASP A CA 1
ATOM 778 C C . ASP A 1 108 ? -20.203 -7.232 55.053 1.00 60.81 108 ASP A C 1
ATOM 780 O O . ASP A 1 108 ? -19.481 -7.211 56.048 1.00 60.81 108 ASP A O 1
ATOM 784 N N . THR A 1 109 ? -21.096 -8.220 54.867 1.00 60.12 109 THR A N 1
ATOM 785 C CA . THR A 1 109 ? -21.376 -9.310 55.825 1.00 60.12 109 THR A CA 1
ATOM 786 C C . THR A 1 109 ? -21.773 -10.626 55.136 1.00 60.12 109 THR A C 1
ATOM 788 O O . THR A 1 109 ? -22.206 -10.625 53.983 1.00 60.12 109 THR A O 1
ATOM 791 N N . GLU A 1 110 ? -21.679 -11.753 55.860 1.00 58.88 110 GLU A N 1
ATOM 792 C CA . GLU A 1 110 ? -22.087 -13.092 55.381 1.00 58.88 110 GLU A CA 1
ATOM 793 C C . GLU A 1 110 ? -23.587 -13.222 55.048 1.00 58.88 110 GLU A C 1
ATOM 795 O O . GLU A 1 110 ? -23.997 -14.203 54.436 1.00 58.88 110 GLU A O 1
ATOM 800 N N . SER A 1 111 ? -24.412 -12.233 55.401 1.00 59.12 111 SER A N 1
ATOM 801 C CA . SER A 1 111 ? -25.849 -12.188 55.098 1.00 59.12 111 SER A CA 1
ATOM 802 C C . SER A 1 111 ? -26.189 -11.358 53.854 1.00 59.12 111 SER A C 1
ATOM 804 O O . SER A 1 111 ? -27.308 -10.862 53.734 1.00 59.12 111 SER A O 1
ATOM 806 N N . SER A 1 112 ? -25.223 -11.099 52.972 1.00 60.72 112 SER A N 1
ATOM 807 C CA . SER A 1 112 ? -25.446 -10.218 51.828 1.00 60.72 112 SER A CA 1
ATOM 808 C C . SER A 1 112 ? -26.087 -10.921 50.631 1.00 60.72 112 SER A C 1
ATOM 810 O O . SER A 1 112 ? -25.549 -11.885 50.092 1.00 60.72 112 SER A O 1
ATOM 812 N N . GLU A 1 113 ? -27.189 -10.345 50.154 1.00 58.97 113 GLU A N 1
ATOM 813 C CA . GLU A 1 113 ? -28.004 -10.812 49.024 1.00 58.97 113 GLU A CA 1
ATOM 814 C C . GLU A 1 113 ? -27.536 -10.244 47.667 1.00 58.97 113 GLU A C 1
ATOM 816 O O . GLU A 1 113 ? -28.339 -9.995 46.763 1.00 58.97 113 GLU A O 1
ATOM 821 N N . ALA A 1 114 ? -26.235 -9.983 47.493 1.00 63.19 114 ALA A N 1
ATOM 822 C CA . ALA A 1 114 ? -25.701 -9.600 46.184 1.00 63.19 114 ALA A CA 1
ATOM 823 C C . ALA A 1 114 ? -25.686 -10.822 45.249 1.00 63.19 114 ALA A C 1
ATOM 825 O O . ALA A 1 114 ? -24.708 -11.563 45.163 1.00 63.19 114 ALA A O 1
ATOM 826 N N . GLY A 1 115 ? -26.808 -11.052 44.570 1.00 69.88 115 GLY A N 1
ATOM 827 C CA . GLY A 1 115 ? -26.989 -12.149 43.624 1.00 69.88 115 GLY A CA 1
ATOM 828 C C . GLY A 1 115 ? -26.292 -11.919 42.279 1.00 69.88 115 GLY A C 1
ATOM 829 O O . GLY A 1 115 ? -26.237 -10.802 41.764 1.00 69.88 115 GLY A O 1
ATOM 830 N N . GLY A 1 116 ? -25.791 -13.001 41.677 1.00 73.06 116 GLY A N 1
ATOM 831 C CA . GLY A 1 116 ? -25.260 -13.020 40.313 1.00 73.06 116 GLY A CA 1
ATOM 832 C C . GLY A 1 116 ? -26.306 -13.510 39.310 1.00 73.06 116 GLY A C 1
ATOM 833 O O . GLY A 1 116 ? -26.909 -14.564 39.504 1.00 73.06 116 GLY A O 1
ATOM 834 N N . ALA A 1 117 ? -26.504 -12.773 38.218 1.00 70.38 117 ALA A N 1
ATOM 835 C CA . ALA A 1 117 ? -27.311 -13.227 37.089 1.00 70.38 117 ALA A CA 1
ATOM 836 C C . ALA A 1 117 ? -26.398 -13.826 36.011 1.00 70.38 117 ALA A C 1
ATOM 838 O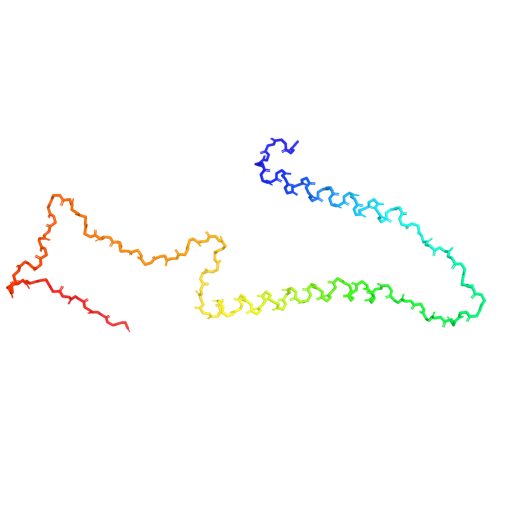 O . ALA A 1 117 ? -25.427 -13.197 35.592 1.00 70.38 117 ALA A O 1
ATOM 839 N N . SER A 1 118 ? -26.716 -15.035 35.546 1.00 76.94 118 SER A N 1
ATOM 840 C CA . SER A 1 118 ? -26.052 -15.656 34.396 1.00 76.94 118 SER A CA 1
ATOM 841 C C . SER A 1 118 ? -27.086 -16.035 33.343 1.00 76.94 118 SER A C 1
ATOM 843 O O . SER A 1 118 ? -28.220 -16.388 33.664 1.00 76.94 118 SER A O 1
ATOM 845 N N . GLY A 1 119 ? -26.698 -15.936 32.078 1.00 71.31 119 GLY A N 1
ATOM 846 C CA . GLY A 1 119 ? -27.500 -16.363 30.941 1.00 71.31 119 GLY A CA 1
ATOM 847 C C . GLY A 1 119 ? -26.591 -16.991 29.898 1.00 71.31 119 GLY A C 1
ATOM 848 O O . GLY A 1 119 ? -25.451 -16.557 29.725 1.00 71.31 119 GLY A O 1
ATOM 849 N N . ARG A 1 120 ? -27.086 -18.023 29.216 1.00 42.94 120 ARG A N 1
ATOM 850 C CA . ARG A 1 120 ? -26.424 -18.620 28.056 1.00 42.94 120 ARG A CA 1
ATOM 851 C C . ARG A 1 120 ? -27.324 -18.414 26.849 1.00 42.94 120 ARG A C 1
ATOM 853 O O . ARG A 1 120 ? -28.518 -18.693 26.938 1.00 42.94 120 ARG A O 1
ATOM 860 N N . TRP A 1 121 ? -26.737 -17.896 25.780 1.00 44.88 121 TRP A N 1
ATOM 861 C CA . TRP A 1 121 ? -27.373 -17.781 24.474 1.00 44.88 121 TRP A CA 1
ATOM 862 C C . TRP A 1 121 ? -27.202 -19.100 23.725 1.00 44.88 121 TRP A C 1
ATOM 864 O O . TRP A 1 121 ? -26.097 -19.688 23.834 1.00 44.88 121 TRP A O 1
#

Sequence (121 aa):
MISKLPPAARRSVVVLVTGLTLTGLSLVLATPAVAEPSEGWPDNNPVDMLQALLVLAGIPLLLFVVITVAVYVPALVRGERIAPGAPAVDNQWLGGPRKSAGELAAPDTESSEAGGASGRW